Protein AF-A0AAJ1MGP0-F1 (afdb_monomer)

Structure (mmCIF, N/CA/C/O backbone):
data_AF-A0AAJ1MGP0-F1
#
_entry.id   AF-A0AAJ1MGP0-F1
#
loop_
_atom_site.group_PDB
_atom_site.id
_atom_site.type_symbol
_atom_site.label_atom_id
_atom_site.label_alt_id
_atom_site.label_comp_id
_atom_site.label_asym_id
_atom_site.label_entity_id
_atom_site.label_seq_id
_atom_site.pdbx_PDB_ins_code
_atom_site.Cartn_x
_atom_site.Cartn_y
_atom_site.Cartn_z
_atom_site.occupancy
_atom_site.B_iso_or_equiv
_atom_site.auth_seq_id
_atom_site.auth_comp_id
_atom_site.auth_asym_id
_atom_site.auth_atom_id
_atom_site.pdbx_PDB_model_num
ATOM 1 N N . MET A 1 1 ? -11.313 5.357 -14.594 1.00 58.56 1 MET A N 1
ATOM 2 C CA . MET A 1 1 ? -11.133 6.372 -13.532 1.00 58.56 1 MET A CA 1
ATOM 3 C C . MET A 1 1 ? -12.231 6.162 -12.504 1.00 58.56 1 MET A C 1
ATOM 5 O O . MET A 1 1 ? -13.396 6.183 -12.886 1.00 58.56 1 MET A O 1
ATOM 9 N N . ILE A 1 2 ? -11.870 5.869 -11.254 1.00 68.19 2 ILE A N 1
ATOM 10 C CA . ILE A 1 2 ? -12.843 5.666 -10.169 1.00 68.19 2 ILE A CA 1
ATOM 11 C C . ILE A 1 2 ? -13.471 7.026 -9.847 1.00 68.19 2 ILE A C 1
ATOM 13 O O . ILE A 1 2 ? -12.750 8.015 -9.718 1.00 68.19 2 ILE A O 1
ATOM 17 N N . ARG A 1 3 ? -14.804 7.096 -9.780 1.00 79.88 3 ARG A N 1
ATOM 18 C CA . ARG A 1 3 ? -15.526 8.319 -9.412 1.00 79.88 3 ARG A CA 1
ATOM 19 C C . ARG A 1 3 ? -15.975 8.227 -7.961 1.00 79.88 3 ARG A C 1
ATOM 21 O O . ARG A 1 3 ? -16.602 7.243 -7.583 1.00 79.88 3 ARG A O 1
ATOM 28 N N . PHE A 1 4 ? -15.688 9.269 -7.188 1.00 80.56 4 PHE A N 1
ATOM 29 C CA . PHE A 1 4 ? -16.096 9.384 -5.792 1.00 80.56 4 PHE A CA 1
ATOM 30 C C . PHE A 1 4 ? -17.150 10.488 -5.630 1.00 80.56 4 PHE A C 1
ATOM 32 O O . PHE A 1 4 ? -17.083 11.496 -6.341 1.00 80.56 4 PHE A O 1
ATOM 39 N N . PRO A 1 5 ? -18.107 10.336 -4.696 1.00 91.69 5 PRO A N 1
ATOM 40 C CA . PRO A 1 5 ? -18.936 11.444 -4.229 1.00 91.69 5 PRO A CA 1
ATOM 41 C C . PRO A 1 5 ? -18.070 12.620 -3.757 1.00 91.69 5 PRO A C 1
ATOM 43 O O . PRO A 1 5 ? -17.007 12.396 -3.177 1.00 91.69 5 PRO A O 1
ATOM 46 N N . LEU A 1 6 ? -18.534 13.859 -3.959 1.00 86.69 6 LEU A N 1
ATOM 47 C CA . LEU A 1 6 ? -17.732 15.068 -3.713 1.00 86.69 6 LEU A CA 1
ATOM 48 C C . LEU A 1 6 ? -17.155 15.127 -2.289 1.00 86.69 6 LEU A C 1
ATOM 50 O O . LEU A 1 6 ? -15.963 15.358 -2.132 1.00 86.69 6 LEU A O 1
ATOM 54 N N . GLY A 1 7 ? -17.957 14.813 -1.267 1.00 87.81 7 GLY A N 1
ATOM 55 C CA . GLY A 1 7 ? -17.479 14.811 0.121 1.00 87.81 7 GLY A CA 1
ATOM 56 C C . GLY A 1 7 ? -16.386 13.770 0.402 1.00 87.81 7 GLY A C 1
ATOM 57 O O . GLY A 1 7 ? -15.484 14.024 1.194 1.00 87.81 7 GLY A O 1
ATOM 58 N N . ILE A 1 8 ? -16.415 12.620 -0.283 1.00 88.19 8 ILE A N 1
ATOM 59 C CA . ILE A 1 8 ? -15.357 11.603 -0.174 1.00 88.19 8 ILE A CA 1
ATOM 60 C C . ILE A 1 8 ? -14.108 12.071 -0.922 1.00 88.19 8 ILE A C 1
ATOM 62 O O . ILE A 1 8 ? -12.999 11.949 -0.410 1.00 88.19 8 ILE A O 1
ATOM 66 N N . TYR A 1 9 ? -14.288 12.638 -2.117 1.00 90.19 9 TYR A N 1
ATOM 67 C CA . TYR A 1 9 ? -13.192 13.190 -2.905 1.00 90.19 9 TYR A CA 1
ATOM 68 C C . TYR A 1 9 ? -12.433 14.280 -2.137 1.00 90.19 9 TYR A C 1
ATOM 70 O O . TYR A 1 9 ? -11.213 14.201 -2.039 1.00 90.19 9 TYR A O 1
ATOM 78 N N . GLU A 1 10 ? -13.135 15.260 -1.562 1.00 92.69 10 GLU A N 1
ATOM 79 C CA . GLU A 1 10 ? -12.520 16.367 -0.818 1.00 92.69 10 GLU A CA 1
ATOM 80 C C . GLU A 1 10 ? -11.758 15.87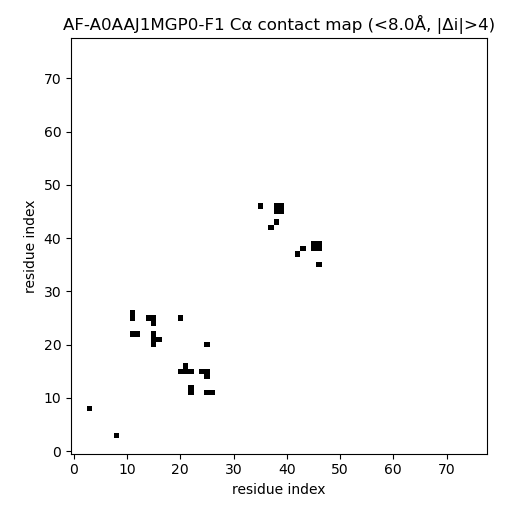4 0.415 1.00 92.69 10 GLU A C 1
ATOM 82 O O . GLU A 1 10 ? -10.620 16.285 0.644 1.00 92.69 10 GLU A O 1
ATOM 87 N N . ALA A 1 11 ? -12.340 14.943 1.177 1.00 90.94 11 ALA A N 1
ATOM 88 C CA . ALA A 1 11 ? -11.680 14.354 2.338 1.00 90.94 11 ALA A CA 1
ATOM 89 C C . ALA A 1 11 ? -10.393 13.605 1.950 1.00 90.94 11 ALA A C 1
ATOM 91 O O . ALA A 1 11 ? -9.354 13.780 2.590 1.00 90.94 11 ALA A O 1
ATOM 92 N N . LEU A 1 12 ? -10.442 12.805 0.880 1.00 90.44 12 LEU A N 1
ATOM 93 C CA . LEU A 1 12 ? -9.277 12.094 0.351 1.00 90.44 12 LEU A CA 1
ATOM 94 C C . LEU A 1 12 ? -8.219 13.056 -0.189 1.00 90.44 12 LEU A C 1
ATOM 96 O O . LEU A 1 12 ? -7.031 12.859 0.047 1.00 90.44 12 LEU A O 1
ATOM 100 N N . TRP A 1 13 ? -8.643 14.104 -0.895 1.00 93.00 13 TRP A N 1
ATOM 101 C CA . TRP A 1 13 ? -7.744 15.092 -1.475 1.00 93.00 13 TRP A CA 1
ATOM 102 C C . TRP A 1 13 ? -6.985 15.843 -0.385 1.00 93.00 13 TRP A C 1
ATOM 104 O O . TRP A 1 13 ? -5.759 15.900 -0.424 1.00 93.00 13 TRP A O 1
ATOM 114 N N . ASN A 1 14 ? -7.693 16.348 0.625 1.00 94.81 14 ASN A N 1
ATOM 115 C CA . ASN A 1 14 ? -7.081 17.057 1.746 1.00 94.81 14 ASN A CA 1
ATOM 116 C C . ASN A 1 14 ? -6.131 16.152 2.538 1.00 94.81 14 ASN A C 1
ATOM 118 O O . ASN A 1 14 ? -5.040 16.580 2.902 1.00 94.81 14 ASN A O 1
ATOM 122 N N . SER A 1 15 ? -6.510 14.888 2.748 1.00 93.75 15 SER A N 1
ATOM 123 C CA . SER A 1 15 ? -5.633 13.893 3.373 1.00 93.75 15 SER A CA 1
ATOM 124 C C . SER A 1 15 ? -4.345 13.688 2.577 1.00 93.75 15 SER A C 1
ATOM 126 O O . SER A 1 15 ? -3.256 13.783 3.135 1.00 93.75 15 SER A O 1
ATOM 128 N N . ALA A 1 16 ? -4.459 13.496 1.259 1.00 93.75 16 ALA A N 1
ATOM 129 C CA . ALA A 1 16 ? -3.310 13.320 0.376 1.00 93.75 16 ALA A CA 1
ATOM 130 C C . ALA A 1 16 ? -2.350 14.519 0.443 1.00 93.75 16 ALA A C 1
ATOM 132 O O . ALA A 1 16 ? -1.140 14.326 0.549 1.00 93.75 16 ALA A O 1
ATOM 133 N N . GLN A 1 17 ? -2.883 15.749 0.434 1.00 94.81 17 GLN A N 1
ATOM 134 C CA . GLN A 1 17 ? -2.077 16.969 0.555 1.00 94.81 17 GLN A CA 1
ATOM 135 C C . GLN A 1 17 ? -1.368 17.064 1.912 1.00 94.81 17 GLN A C 1
ATOM 137 O O . GLN A 1 17 ? -0.172 17.343 1.952 1.00 94.81 17 GLN A O 1
ATOM 142 N N . ASN A 1 18 ? -2.077 16.791 3.012 1.00 95.94 18 ASN A N 1
ATOM 143 C CA . ASN A 1 18 ? -1.512 16.850 4.365 1.00 95.94 18 ASN A CA 1
ATOM 144 C C . ASN A 1 18 ? -0.384 15.829 4.576 1.00 95.94 18 ASN A C 1
ATOM 146 O O . ASN A 1 18 ? 0.577 16.100 5.289 1.00 95.94 18 ASN A O 1
ATOM 150 N N . GLU A 1 19 ? -0.496 14.669 3.936 1.00 92.38 19 GLU A N 1
ATOM 151 C CA . GLU A 1 19 ? 0.453 13.560 4.037 1.00 92.38 19 GLU A CA 1
ATOM 152 C C . GLU A 1 19 ? 1.557 13.603 2.961 1.00 92.38 19 GLU A C 1
ATOM 154 O O . GLU A 1 19 ? 2.413 12.717 2.910 1.00 92.38 19 GLU A O 1
ATOM 159 N N . GLY A 1 20 ? 1.532 14.598 2.064 1.00 92.62 20 GLY A N 1
ATOM 160 C CA . GLY A 1 20 ? 2.486 14.718 0.956 1.00 92.62 20 GLY A CA 1
ATOM 161 C C . GLY A 1 20 ? 2.411 13.566 -0.057 1.00 92.62 20 GLY A C 1
ATOM 162 O O . GLY A 1 2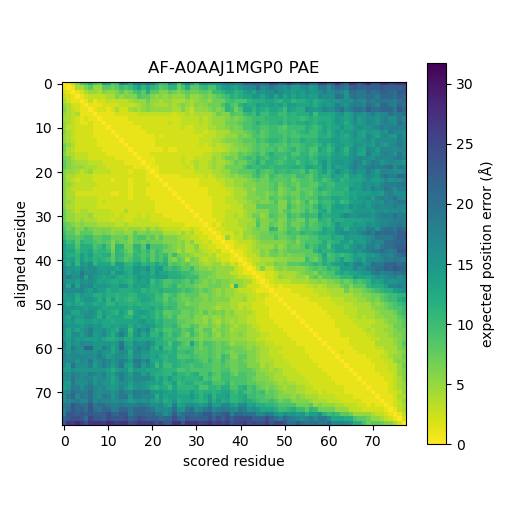0 ? 3.402 13.254 -0.720 1.00 92.62 20 GLY A O 1
ATOM 163 N N . ARG A 1 21 ? 1.254 12.903 -0.170 1.00 89.12 21 ARG A N 1
ATOM 164 C CA . ARG A 1 21 ? 1.020 11.762 -1.066 1.00 89.12 21 ARG A CA 1
ATOM 165 C C . ARG A 1 21 ? 0.295 12.193 -2.338 1.00 89.12 21 ARG A C 1
ATOM 167 O O . ARG A 1 21 ? -0.487 13.140 -2.356 1.00 89.12 21 ARG A O 1
ATOM 174 N N . SER A 1 22 ? 0.510 11.456 -3.430 1.00 92.31 22 SER A N 1
ATOM 175 C CA . SER A 1 22 ? -0.358 11.594 -4.605 1.00 92.31 22 SER A CA 1
ATOM 176 C C . SER A 1 22 ? -1.766 11.093 -4.273 1.00 92.31 22 SER A C 1
ATOM 178 O O . SER A 1 22 ? -1.935 10.194 -3.449 1.00 92.31 22 SER A O 1
ATOM 180 N N . PHE A 1 23 ? -2.786 11.622 -4.951 1.00 88.19 23 PHE A N 1
ATOM 181 C CA . PHE A 1 23 ? -4.177 11.228 -4.702 1.00 88.19 23 PHE A CA 1
ATOM 182 C C . PHE A 1 23 ? -4.401 9.711 -4.849 1.00 88.19 23 PHE A C 1
ATOM 184 O O . PHE A 1 23 ? -5.059 9.087 -4.022 1.00 88.19 23 PHE A O 1
ATOM 191 N N . ASN A 1 24 ? -3.779 9.090 -5.856 1.00 86.62 24 ASN A N 1
ATOM 192 C CA . ASN A 1 24 ? -3.842 7.638 -6.038 1.00 86.62 24 ASN A CA 1
ATOM 193 C C . ASN A 1 24 ? -3.117 6.875 -4.919 1.00 86.62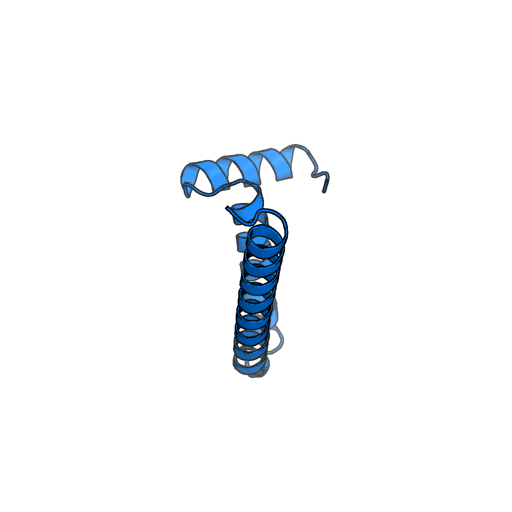 24 ASN A C 1
ATOM 195 O O . ASN A 1 24 ? -3.603 5.831 -4.491 1.00 86.62 24 ASN A O 1
ATOM 199 N N . ALA A 1 25 ? -1.975 7.379 -4.438 1.00 85.69 25 ALA A N 1
ATOM 200 C CA . ALA A 1 25 ? -1.257 6.759 -3.326 1.00 85.69 25 ALA A CA 1
ATOM 201 C C . ALA A 1 25 ? -2.073 6.818 -2.027 1.00 85.69 25 ALA A C 1
ATOM 203 O O . ALA A 1 25 ? -2.082 5.852 -1.272 1.00 85.69 25 ALA A O 1
ATOM 204 N N . GLU A 1 26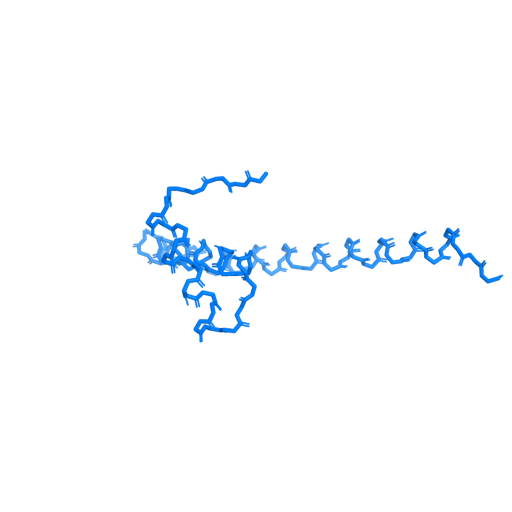 ? -2.807 7.907 -1.802 1.00 90.81 26 GLU A N 1
ATOM 205 C CA . GLU A 1 26 ? -3.689 8.052 -0.644 1.00 90.81 26 GLU A CA 1
ATOM 206 C C . GLU A 1 26 ? -4.907 7.115 -0.707 1.00 90.81 26 GLU A C 1
ATOM 208 O O . GLU A 1 26 ? -5.259 6.495 0.296 1.00 90.81 26 GLU A O 1
ATOM 213 N N . ILE A 1 27 ? -5.515 6.939 -1.888 1.00 88.31 27 ILE A N 1
ATOM 214 C CA . ILE A 1 27 ? -6.587 5.946 -2.087 1.00 88.31 27 ILE A CA 1
ATOM 215 C C . ILE A 1 27 ? -6.085 4.540 -1.741 1.00 88.31 27 ILE A C 1
ATOM 217 O O . ILE A 1 27 ? -6.741 3.815 -0.995 1.00 88.31 27 ILE A O 1
ATOM 221 N N . LEU A 1 28 ? -4.917 4.155 -2.264 1.00 86.31 28 LEU A N 1
ATOM 222 C CA . LEU A 1 28 ? -4.330 2.841 -1.999 1.00 86.31 28 LEU A CA 1
ATOM 223 C C . LEU A 1 28 ? -3.967 2.661 -0.525 1.00 86.31 28 LEU A C 1
ATOM 225 O O . LEU A 1 28 ? -4.202 1.591 0.030 1.00 86.31 28 LEU A O 1
ATOM 229 N N . HIS A 1 29 ? -3.428 3.701 0.111 1.00 85.31 29 HIS A N 1
ATOM 230 C CA . HIS A 1 29 ? -3.097 3.682 1.530 1.00 85.31 29 HIS A CA 1
ATOM 231 C C . HIS A 1 29 ? -4.332 3.406 2.392 1.00 85.31 29 HIS A C 1
ATOM 233 O O . HIS A 1 29 ? -4.304 2.488 3.206 1.00 85.31 29 HIS A O 1
ATOM 239 N N . ARG A 1 30 ? -5.434 4.131 2.167 1.00 85.38 30 ARG A N 1
ATOM 240 C CA . ARG A 1 30 ? -6.670 3.950 2.942 1.00 85.38 30 ARG A CA 1
ATOM 241 C C . ARG A 1 30 ? -7.333 2.603 2.696 1.00 85.38 30 ARG A C 1
ATOM 243 O O . ARG A 1 30 ? -7.803 1.990 3.643 1.00 85.38 30 ARG A O 1
ATOM 250 N N . LEU A 1 31 ? -7.325 2.112 1.456 1.00 84.62 31 LEU A N 1
ATOM 251 C CA . LEU A 1 31 ? -7.807 0.759 1.162 1.00 84.62 31 LEU A CA 1
ATOM 252 C C . LEU A 1 31 ? -6.987 -0.299 1.908 1.00 84.62 31 LEU A C 1
ATOM 254 O O . LEU A 1 31 ? -7.560 -1.209 2.498 1.00 84.62 31 LEU A O 1
ATOM 258 N N . ALA A 1 32 ? -5.658 -0.168 1.920 1.00 81.75 32 ALA A N 1
ATOM 259 C CA . ALA A 1 32 ? -4.789 -1.075 2.663 1.00 81.75 32 ALA A CA 1
ATOM 260 C C . ALA A 1 32 ? -4.997 -0.965 4.181 1.00 81.75 32 ALA A C 1
ATOM 262 O O . ALA A 1 32 ? -4.974 -1.985 4.864 1.00 81.75 32 ALA A O 1
ATOM 263 N N . GLN A 1 33 ? -5.223 0.246 4.698 1.00 82.38 33 GLN A N 1
ATOM 264 C CA . GLN A 1 33 ? -5.517 0.481 6.108 1.00 82.38 33 GLN A CA 1
ATOM 265 C C . GLN A 1 33 ? -6.834 -0.183 6.518 1.00 82.38 33 GLN A C 1
ATOM 267 O O . GLN A 1 33 ? -6.826 -0.979 7.448 1.00 82.38 33 GLN A O 1
ATOM 272 N N . THR A 1 34 ? -7.933 0.083 5.806 1.00 81.75 34 THR A N 1
ATOM 273 C CA . THR A 1 34 ? -9.244 -0.511 6.110 1.00 81.75 34 THR A CA 1
ATOM 274 C C . THR A 1 34 ? -9.199 -2.030 6.022 1.00 81.75 34 THR A C 1
ATOM 276 O O . THR A 1 34 ? -9.635 -2.699 6.946 1.00 81.75 34 THR A O 1
ATOM 279 N N . LEU A 1 35 ? -8.585 -2.590 4.972 1.00 77.44 35 LEU A N 1
ATOM 280 C CA . LEU A 1 35 ? -8.397 -4.039 4.886 1.00 77.44 35 LEU A CA 1
ATOM 281 C C . LEU A 1 35 ? -7.572 -4.560 6.069 1.00 77.44 35 LEU A C 1
ATOM 283 O O . LEU A 1 35 ? -7.955 -5.542 6.689 1.00 77.44 35 LEU A O 1
ATOM 287 N N . GLY A 1 36 ? -6.464 -3.904 6.417 1.00 75.50 36 GLY A N 1
ATOM 288 C CA . GLY A 1 36 ? -5.641 -4.299 7.560 1.00 75.50 36 GLY A CA 1
ATOM 289 C C . GLY A 1 36 ? -6.398 -4.274 8.890 1.00 75.50 36 GLY A C 1
ATOM 290 O O . GLY A 1 36 ? -6.259 -5.207 9.678 1.00 75.50 36 GLY A O 1
ATOM 291 N N . GLU A 1 37 ? -7.208 -3.243 9.126 1.00 79.94 37 GLU A N 1
ATOM 292 C CA . GLU A 1 37 ? -8.036 -3.079 10.327 1.00 79.94 37 GLU A CA 1
ATOM 293 C C . GLU A 1 37 ? -9.169 -4.117 10.388 1.00 79.94 37 GLU A C 1
ATOM 295 O O . GLU A 1 37 ? -9.339 -4.762 11.424 1.00 79.94 37 GLU A O 1
ATOM 300 N N . ASP A 1 38 ? -9.871 -4.358 9.279 1.00 76.19 38 ASP A N 1
ATOM 301 C CA . ASP A 1 38 ? -10.944 -5.357 9.191 1.00 76.19 38 ASP A CA 1
ATOM 302 C C . ASP A 1 38 ? -10.391 -6.779 9.386 1.00 76.19 38 ASP A C 1
ATOM 304 O O . ASP A 1 38 ? -10.914 -7.560 10.184 1.00 76.19 38 ASP A O 1
ATOM 308 N N . PHE A 1 39 ? -9.260 -7.107 8.750 1.00 70.81 39 PHE A N 1
ATOM 309 C CA . PHE A 1 39 ? -8.578 -8.385 8.971 1.00 70.81 39 PHE A CA 1
ATOM 310 C C . PHE A 1 39 ? -8.073 -8.523 10.413 1.00 70.81 39 PHE A C 1
ATOM 312 O O . PHE A 1 39 ? -8.160 -9.609 10.984 1.00 70.81 39 PHE A O 1
ATOM 319 N N . ALA A 1 40 ? -7.570 -7.447 11.028 1.00 75.44 40 ALA A N 1
ATOM 320 C CA . ALA A 1 40 ? -7.164 -7.455 12.432 1.00 75.44 40 ALA A CA 1
ATOM 321 C C . ALA A 1 40 ? -8.325 -7.756 13.381 1.00 75.44 40 ALA A C 1
ATOM 323 O O . ALA A 1 40 ? -8.134 -8.469 14.365 1.00 75.44 40 ALA A O 1
ATOM 324 N N . ALA A 1 41 ? -9.499 -7.195 13.098 1.00 79.12 41 ALA A N 1
ATOM 325 C CA . ALA A 1 41 ? -10.674 -7.316 13.944 1.00 79.12 41 ALA A CA 1
ATOM 326 C C . ALA A 1 41 ? -11.372 -8.673 13.778 1.00 79.12 41 ALA A C 1
ATOM 328 O O . ALA A 1 41 ? -11.753 -9.294 14.770 1.00 79.12 41 ALA A O 1
ATOM 329 N N . GLU A 1 42 ? -11.528 -9.147 12.542 1.00 79.94 42 G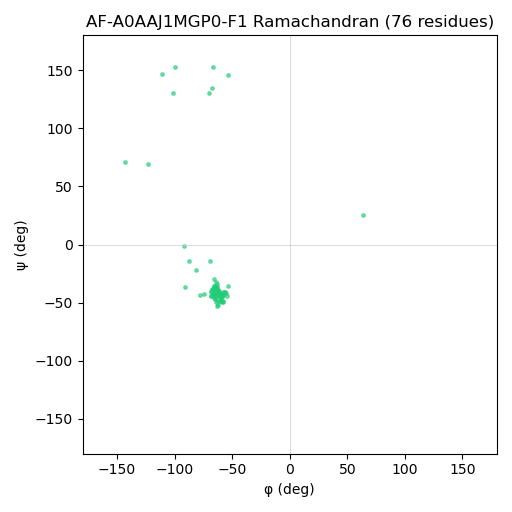LU A N 1
ATOM 330 C CA . GLU A 1 42 ? -12.313 -10.348 12.246 1.00 79.94 42 GLU A CA 1
ATOM 331 C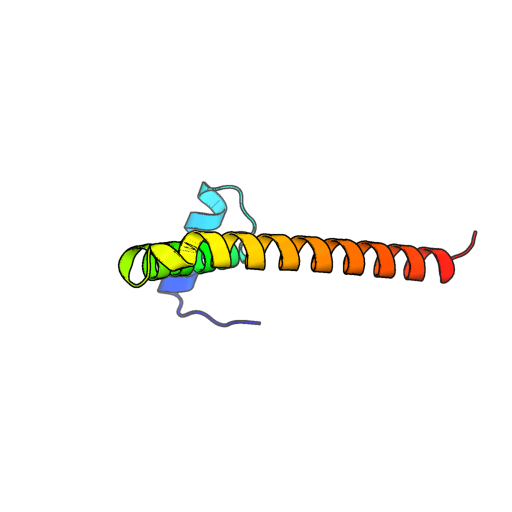 C . GLU A 1 42 ? -11.477 -11.630 12.262 1.00 79.94 42 GLU A C 1
ATOM 333 O O . GLU A 1 42 ? -11.955 -12.681 12.693 1.00 79.94 42 GLU A O 1
ATOM 338 N N . GLN A 1 43 ? -10.224 -11.568 11.798 1.00 76.69 43 GLN A N 1
ATOM 339 C CA . GLN A 1 43 ? -9.349 -12.736 11.673 1.00 76.69 43 GLN A CA 1
ATOM 340 C C . GLN A 1 43 ? -7.891 -12.392 12.015 1.00 76.69 43 GLN A C 1
ATOM 342 O O . GLN A 1 43 ? -7.021 -12.429 11.142 1.00 76.69 43 GLN A O 1
ATOM 347 N N . PRO A 1 44 ? -7.569 -12.138 13.300 1.00 74.81 44 PRO A N 1
ATOM 348 C CA . PRO A 1 44 ? -6.220 -11.746 13.720 1.00 74.81 44 PRO A CA 1
ATOM 349 C C . PRO A 1 44 ? -5.130 -12.726 13.256 1.00 74.81 44 PRO A C 1
ATOM 351 O O . PRO A 1 44 ? -4.028 -12.325 12.885 1.00 74.81 44 PRO A O 1
ATOM 354 N N . ALA A 1 45 ? -5.450 -14.024 13.225 1.00 81.19 45 ALA A N 1
ATOM 355 C CA . ALA A 1 45 ? -4.544 -15.081 12.779 1.00 81.19 45 ALA A CA 1
ATOM 356 C C . ALA A 1 45 ? -4.239 -15.052 11.267 1.00 81.19 45 ALA A C 1
ATOM 358 O O . ALA A 1 45 ? -3.296 -15.711 10.835 1.00 81.19 45 ALA A O 1
ATOM 359 N N . ALA A 1 46 ? -5.004 -14.304 10.465 1.00 77.38 46 ALA A N 1
ATOM 360 C CA . ALA A 1 46 ? -4.794 -14.153 9.026 1.00 77.38 46 ALA A CA 1
ATOM 361 C C . ALA A 1 46 ? -3.814 -13.021 8.675 1.00 77.38 46 ALA A C 1
ATOM 363 O O . ALA A 1 46 ? -3.318 -12.986 7.550 1.00 77.38 46 ALA A O 1
ATOM 364 N N . GLN A 1 47 ? -3.476 -12.127 9.617 1.00 78.00 47 GLN A N 1
ATOM 365 C CA . GLN A 1 47 ? -2.522 -11.039 9.361 1.00 78.00 47 GLN A CA 1
ATOM 366 C C . GLN A 1 47 ? -1.154 -11.500 8.829 1.00 78.00 47 GLN A C 1
ATOM 368 O O . GLN A 1 47 ? -0.657 -10.861 7.901 1.00 78.00 47 GLN A O 1
ATOM 373 N N . PRO A 1 48 ? -0.538 -12.589 9.338 1.00 81.75 48 PRO A N 1
ATOM 374 C CA . PRO A 1 48 ? 0.732 -13.074 8.801 1.00 81.75 48 PRO A CA 1
ATOM 375 C C . PRO A 1 48 ? 0.610 -13.497 7.334 1.00 81.75 48 PRO A C 1
ATOM 377 O O . PRO A 1 48 ? 1.449 -13.133 6.515 1.00 81.75 48 PRO A O 1
ATOM 380 N N . VAL A 1 49 ? -0.476 -14.197 6.992 1.00 83.06 49 VAL A N 1
ATOM 381 C CA . VAL A 1 49 ? -0.751 -14.659 5.624 1.00 83.06 49 VAL A CA 1
ATOM 382 C C . VAL A 1 49 ? -1.012 -13.470 4.698 1.00 83.06 49 VAL A C 1
ATO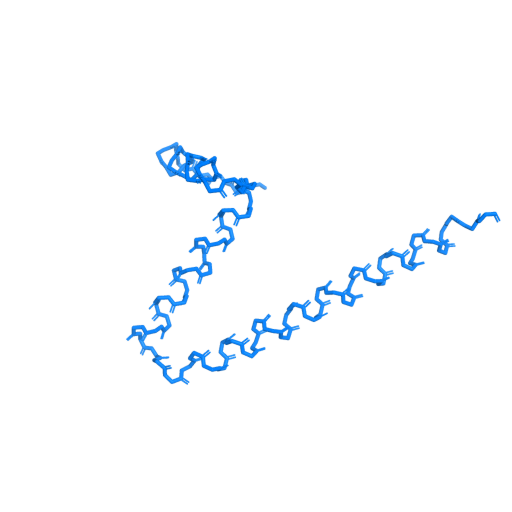M 384 O O . VAL A 1 49 ? -0.479 -13.421 3.594 1.00 83.06 49 VAL A O 1
ATOM 387 N N . LEU A 1 50 ? -1.773 -12.471 5.154 1.00 80.12 50 LEU A N 1
ATOM 388 C CA . LEU A 1 50 ? -2.019 -11.247 4.392 1.00 80.12 50 LEU A CA 1
ATOM 389 C C . LEU A 1 50 ? -0.719 -10.468 4.140 1.00 80.12 50 LEU A C 1
ATOM 391 O O . LEU A 1 50 ? -0.494 -9.991 3.028 1.00 80.12 50 LEU A O 1
ATOM 395 N N . ALA A 1 51 ? 0.153 -10.361 5.145 1.00 81.88 51 ALA A N 1
ATOM 396 C CA . ALA A 1 51 ? 1.450 -9.708 5.002 1.00 81.88 51 ALA A CA 1
ATOM 397 C C . ALA A 1 51 ? 2.339 -10.425 3.973 1.00 81.88 51 ALA A C 1
ATOM 399 O O . ALA A 1 51 ? 2.964 -9.771 3.137 1.00 81.88 51 ALA A O 1
ATOM 400 N N . GLU A 1 52 ? 2.351 -11.758 3.992 1.00 86.38 52 GLU A N 1
ATOM 401 C CA . GLU A 1 52 ? 3.104 -12.575 3.040 1.00 86.38 52 GLU A CA 1
ATOM 402 C C . GLU A 1 52 ? 2.545 -12.454 1.614 1.00 86.38 52 GLU A C 1
ATOM 404 O O . GLU A 1 52 ? 3.302 -12.221 0.670 1.00 86.38 52 GLU A O 1
ATOM 409 N N . MET A 1 53 ? 1.218 -12.483 1.452 1.00 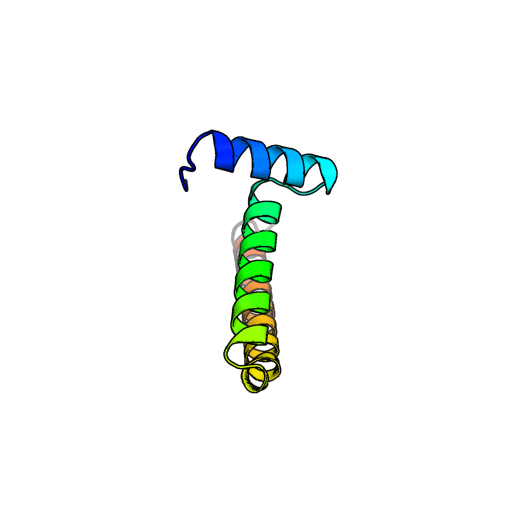84.12 53 MET A N 1
ATOM 410 C CA . MET A 1 53 ? 0.563 -12.246 0.160 1.00 84.12 53 MET A CA 1
ATOM 411 C C . MET A 1 53 ? 0.894 -10.859 -0.406 1.00 84.12 53 MET A C 1
ATOM 413 O O . MET A 1 53 ? 1.216 -10.725 -1.587 1.00 84.12 53 MET A O 1
ATOM 417 N N . LEU A 1 54 ? 0.856 -9.814 0.427 1.00 83.88 54 LEU A N 1
ATOM 418 C CA . LEU A 1 54 ? 1.207 -8.454 0.009 1.00 83.88 54 LEU A CA 1
ATOM 419 C C . LEU A 1 54 ? 2.690 -8.330 -0.369 1.00 83.88 54 LEU A C 1
ATOM 421 O O . LEU A 1 54 ? 3.020 -7.597 -1.305 1.00 83.88 54 LEU A O 1
ATOM 425 N N . ALA A 1 55 ? 3.580 -9.042 0.325 1.00 84.62 55 ALA A N 1
ATOM 426 C CA . ALA A 1 55 ? 4.998 -9.096 -0.017 1.00 84.62 55 ALA A CA 1
ATOM 427 C C . ALA A 1 55 ? 5.220 -9.766 -1.383 1.00 84.62 55 ALA A C 1
ATOM 429 O O . ALA A 1 55 ? 5.884 -9.183 -2.242 1.00 84.62 55 ALA A O 1
ATOM 430 N N . GLN A 1 56 ? 4.580 -10.913 -1.627 1.00 87.38 56 GLN A N 1
ATOM 431 C CA . GLN A 1 56 ? 4.638 -11.609 -2.918 1.00 87.38 56 GLN A CA 1
ATOM 432 C C . GLN A 1 56 ? 4.104 -10.742 -4.064 1.00 87.38 56 GLN A C 1
ATOM 434 O O . GLN A 1 56 ? 4.716 -10.659 -5.129 1.00 87.38 56 GLN A O 1
ATOM 439 N N . MET A 1 57 ? 2.993 -10.032 -3.851 1.00 82.25 57 MET A N 1
ATOM 440 C CA . MET A 1 57 ? 2.452 -9.120 -4.862 1.00 82.25 57 MET A CA 1
ATOM 441 C C . MET A 1 57 ? 3.406 -7.965 -5.198 1.00 82.25 57 MET A C 1
ATOM 443 O O . MET A 1 57 ? 3.490 -7.548 -6.359 1.00 82.25 57 MET A O 1
ATOM 447 N N . ARG A 1 58 ? 4.143 -7.438 -4.210 1.00 84.44 58 ARG A N 1
ATOM 448 C CA . ARG A 1 58 ? 5.167 -6.407 -4.450 1.00 84.44 58 ARG A CA 1
ATOM 449 C C . ARG A 1 58 ? 6.327 -6.944 -5.275 1.00 84.44 58 ARG A C 1
ATOM 451 O O . ARG A 1 58 ? 6.757 -6.260 -6.199 1.00 84.44 58 ARG A O 1
ATOM 458 N N . GLU A 1 59 ? 6.791 -8.150 -4.973 1.00 90.62 59 GLU A N 1
ATOM 459 C CA . GLU A 1 59 ? 7.861 -8.811 -5.722 1.00 90.62 59 GLU A CA 1
ATOM 460 C C . GLU A 1 59 ? 7.458 -9.029 -7.186 1.00 90.62 59 GLU A C 1
ATOM 462 O O . GLU A 1 59 ? 8.164 -8.595 -8.094 1.00 90.62 59 GLU A O 1
ATOM 467 N N . GLN A 1 60 ? 6.262 -9.573 -7.428 1.00 86.31 60 GLN A N 1
ATOM 468 C CA . GLN A 1 60 ? 5.722 -9.738 -8.783 1.00 86.31 60 GLN A CA 1
ATOM 469 C C . GLN A 1 60 ? 5.614 -8.408 -9.540 1.00 86.31 60 GLN A C 1
ATOM 471 O O . GLN A 1 60 ? 5.942 -8.335 -10.724 1.00 86.31 60 GLN A O 1
ATOM 476 N N . THR A 1 61 ? 5.185 -7.337 -8.866 1.00 86.50 61 THR A N 1
ATOM 477 C CA . THR A 1 61 ? 5.110 -5.999 -9.474 1.00 86.50 61 THR A CA 1
ATOM 478 C C . THR A 1 61 ? 6.501 -5.460 -9.830 1.00 86.50 61 THR A C 1
ATOM 480 O O . THR A 1 61 ? 6.649 -4.793 -10.855 1.00 86.50 61 THR A O 1
ATOM 483 N N . GLY A 1 62 ? 7.520 -5.754 -9.014 1.00 89.00 62 GLY A N 1
ATOM 484 C CA . GLY A 1 62 ? 8.918 -5.424 -9.299 1.00 89.00 62 GLY A CA 1
ATOM 485 C C . GLY A 1 62 ? 9.425 -6.123 -10.558 1.00 89.00 62 GLY A C 1
ATOM 486 O O . GLY A 1 62 ? 9.858 -5.454 -11.492 1.00 89.00 62 GLY A O 1
ATOM 487 N N . LEU A 1 63 ? 9.245 -7.444 -10.636 1.00 92.81 63 LEU A N 1
ATOM 488 C CA . LEU A 1 63 ? 9.621 -8.245 -11.807 1.00 92.81 63 LEU A CA 1
ATOM 489 C C . LEU A 1 63 ? 8.934 -7.757 -13.090 1.00 92.81 63 LEU A C 1
ATOM 491 O O . LEU A 1 63 ? 9.557 -7.666 -14.144 1.00 92.81 63 LEU A O 1
ATOM 495 N N . LEU A 1 64 ? 7.648 -7.399 -13.014 1.00 91.38 64 LEU A N 1
ATOM 496 C CA . LEU A 1 64 ? 6.929 -6.834 -14.158 1.00 91.38 64 LEU A CA 1
ATOM 497 C C . LEU A 1 64 ? 7.517 -5.494 -14.611 1.00 91.38 64 LEU A C 1
ATOM 499 O O . LEU A 1 64 ? 7.569 -5.234 -15.811 1.00 91.38 64 LEU A O 1
ATOM 503 N N . ARG A 1 65 ? 7.965 -4.644 -13.679 1.00 91.81 65 ARG A N 1
ATOM 504 C CA . ARG A 1 65 ? 8.630 -3.384 -14.027 1.00 91.81 65 ARG A CA 1
ATOM 505 C C . ARG A 1 65 ? 9.960 -3.642 -14.732 1.00 91.81 65 ARG A C 1
ATOM 507 O O . ARG A 1 65 ? 10.184 -3.049 -15.780 1.00 91.81 65 ARG A O 1
ATOM 514 N N . GLU A 1 66 ? 10.774 -4.553 -14.210 1.00 94.19 66 GLU A N 1
ATOM 515 C CA . GLU A 1 66 ? 12.053 -4.937 -14.824 1.00 94.19 66 GLU A CA 1
ATOM 516 C C . GLU A 1 66 ? 11.858 -5.492 -16.241 1.00 94.19 66 GLU A C 1
ATOM 518 O O . GLU A 1 66 ? 12.572 -5.111 -17.165 1.00 94.19 66 GLU A O 1
ATOM 523 N N . LEU A 1 67 ? 10.841 -6.335 -16.453 1.00 93.50 67 LEU A N 1
ATOM 524 C CA . LEU A 1 67 ? 10.505 -6.850 -17.784 1.00 93.50 67 LEU A CA 1
ATOM 525 C C . LEU A 1 67 ? 10.095 -5.739 -18.758 1.00 93.50 67 LEU A C 1
ATOM 527 O O . LEU A 1 67 ? 10.452 -5.788 -19.934 1.00 93.50 67 LEU A O 1
ATOM 531 N N . VAL A 1 68 ? 9.343 -4.742 -18.287 1.00 92.75 68 VAL A N 1
ATOM 532 C CA . VAL A 1 68 ? 8.943 -3.589 -19.106 1.00 92.75 68 VAL A CA 1
ATOM 533 C C . VAL A 1 68 ? 10.146 -2.709 -19.448 1.00 92.75 68 VAL A C 1
ATOM 535 O O . VAL A 1 68 ? 10.249 -2.251 -20.585 1.00 92.75 68 VAL A O 1
ATOM 538 N N . GLU A 1 69 ? 11.050 -2.482 -18.498 1.00 92.38 69 GLU A N 1
ATOM 539 C CA . GLU A 1 69 ? 12.297 -1.741 -18.721 1.00 92.38 69 GLU A CA 1
ATOM 540 C C . GLU A 1 69 ? 13.182 -2.465 -19.742 1.00 92.38 69 GLU A C 1
ATOM 542 O O . GLU A 1 69 ? 13.540 -1.876 -20.759 1.00 92.38 69 GLU A O 1
ATOM 547 N N . LEU A 1 70 ? 13.395 -3.773 -19.574 1.00 93.25 70 LEU A N 1
ATOM 548 C CA . LEU A 1 70 ? 14.145 -4.594 -20.526 1.00 93.25 70 LEU A CA 1
ATOM 549 C C . LEU A 1 70 ? 13.531 -4.566 -21.933 1.00 93.25 70 LEU A C 1
ATOM 551 O O . LEU A 1 70 ? 14.244 -4.439 -22.927 1.00 93.25 70 LEU A O 1
ATOM 555 N N . ALA A 1 71 ? 12.204 -4.683 -22.036 1.00 91.56 71 ALA A N 1
ATOM 556 C CA . ALA A 1 71 ? 11.512 -4.619 -23.319 1.00 91.56 71 ALA A CA 1
ATOM 557 C C . ALA A 1 71 ? 11.658 -3.242 -23.985 1.00 91.56 71 ALA A C 1
ATOM 559 O O . ALA A 1 71 ? 11.756 -3.158 -25.209 1.00 91.56 71 ALA A O 1
ATOM 560 N N . ARG A 1 72 ? 11.682 -2.165 -23.192 1.00 90.25 72 ARG A N 1
ATOM 561 C CA . ARG A 1 72 ? 11.895 -0.801 -23.683 1.00 90.25 72 ARG A CA 1
ATOM 562 C C . ARG A 1 72 ? 13.314 -0.608 -24.209 1.00 90.25 72 ARG A C 1
ATOM 564 O O . ARG A 1 72 ? 13.460 -0.039 -25.288 1.00 90.25 72 ARG A O 1
ATOM 571 N N . ASP A 1 73 ? 14.314 -1.093 -23.483 1.00 90.88 73 ASP A N 1
ATOM 572 C CA . ASP A 1 73 ? 15.721 -1.008 -23.884 1.00 90.88 73 ASP A CA 1
ATOM 573 C C . ASP A 1 73 ? 15.977 -1.840 -25.148 1.00 90.88 73 ASP A C 1
ATOM 575 O O . ASP A 1 73 ? 16.623 -1.383 -26.085 1.00 90.88 73 ASP A O 1
ATOM 579 N N . ALA A 1 74 ? 15.373 -3.029 -25.242 1.00 88.81 74 ALA A N 1
ATOM 580 C CA . ALA A 1 74 ? 15.441 -3.860 -26.443 1.00 88.81 74 ALA A CA 1
ATOM 581 C C . ALA A 1 74 ? 14.735 -3.231 -27.662 1.00 88.81 74 ALA A C 1
ATOM 583 O O . ALA A 1 74 ? 15.123 -3.496 -28.799 1.00 88.81 74 ALA A O 1
ATOM 584 N N . ALA A 1 75 ? 13.688 -2.426 -27.444 1.00 85.00 75 ALA A N 1
ATOM 585 C CA . ALA A 1 75 ? 12.954 -1.739 -28.506 1.00 85.00 75 ALA A CA 1
ATOM 586 C C . ALA A 1 75 ? 13.639 -0.447 -28.990 1.00 85.00 75 ALA A C 1
ATOM 588 O O . ALA A 1 75 ? 13.376 -0.021 -30.114 1.00 85.00 75 ALA A O 1
ATOM 589 N N . ASN A 1 76 ? 14.512 0.152 -28.174 1.00 81.19 76 ASN A N 1
ATOM 590 C CA . ASN A 1 76 ? 15.346 1.302 -28.530 1.00 81.19 76 ASN A CA 1
ATOM 591 C C . ASN A 1 76 ? 16.832 0.972 -28.312 1.00 81.19 76 ASN A C 1
ATOM 593 O O . ASN A 1 76 ? 17.441 1.515 -27.388 1.00 81.19 76 ASN A O 1
ATOM 597 N N . PRO A 1 77 ? 17.417 0.082 -29.130 1.00 70.94 77 PRO A N 1
ATOM 598 C CA . PRO A 1 77 ? 18.855 -0.121 -29.110 1.00 70.94 77 PRO A CA 1
ATOM 599 C C . PRO A 1 77 ? 19.546 1.147 -29.637 1.00 70.94 77 PRO A C 1
ATOM 601 O O . PRO A 1 77 ? 19.098 1.704 -30.642 1.00 70.94 77 PRO A O 1
ATOM 604 N N . ASP A 1 78 ? 20.595 1.600 -28.945 1.00 68.88 78 ASP A N 1
ATOM 605 C CA . ASP A 1 78 ? 21.487 2.678 -29.412 1.00 68.88 78 ASP A CA 1
ATOM 606 C C . ASP A 1 78 ? 22.060 2.402 -30.818 1.00 68.88 78 ASP A C 1
ATOM 608 O O . ASP A 1 78 ? 22.388 1.225 -31.120 1.00 68.88 78 ASP A O 1
#

pLDDT: me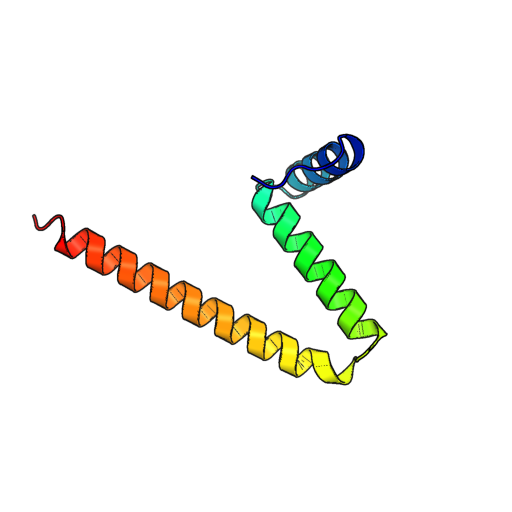an 85.25, std 7.28, range [58.56, 95.94]

Foldseek 3Di:
DDDDDPVVLVVLVVVCVVVVHDSVVSVVVVVVVVVLVVCCVPPVVCNVVVVVVVVVVVVVVVVVVVVVVVVVCVVDPD

Secondary structure (DSSP, 8-state):
-----HHHHHHHHHHHHHTT--HHHHHHHHHHHHHHHHHHHH-GGGHHHHHHHHHHHHHHHHHHHHHHHHHHHHHS--

Solvent-accessible surface area (backbone atoms only — not comparable to full-atom values): 4473 Å² total; per-residue (Å²): 131,92,84,65,61,67,75,58,44,52,54,48,45,53,49,9,61,76,69,76,40,53,61,70,55,35,54,54,49,51,52,52,48,52,51,52,51,51,38,51,72,78,38,57,85,47,50,65,59,52,53,50,52,54,51,52,54,50,51,55,53,49,54,52,49,52,52,50,51,53,52,51,48,70,72,56,68,130

Sequence (78 aa):
MIRFPLGIYEALWNSAQNEGRSFNAEILHRLAQTLGEDFAAEQPAAQPVLAEMLAQMREQTGLLRELVELARDAANPD

Radius of gyration: 17.55 Å; Cα contacts (8 Å, |Δi|>4): 20; chains: 1; bounding box: 40×32×43 Å

Mean predicted aligned error: 8.77 Å